Protein AF-A0A941I9P7-F1 (afdb_monomer)

Nearest PDB structures (foldseek):
  3kav-assembly1_A  TM=4.600E-01  e=2.599E+00  Pseudomonas aeruginosa
  3kaw-assembly1_A  TM=4.386E-01  e=3.581E+00  Pseudomonas aeruginosa
  5fig-assembly2_E-2  TM=4.161E-01  e=3.985E+00  Bacillus subtilis
  9cu8-assembly1_A  TM=4.328E-01  e=4.678E+00  synthetic construct

Radius of gyration: 14.3 Å; Cα contacts (8 Å, |Δi|>4): 96; chains: 1; bounding box: 29×30×38 Å

Mean predicted aligned error: 5.14 Å

Sequence (112 aa):
MIDREKEFRNAFYFSKRCAKSPLTPSYTIGYSRGNADKEPAKKVYDYILSLGEKSISFEEKLNLLYKFLEQAEQEERNKRMMGTDFYSNIMTYIRISKRQIDNGEPVQTRRR

Organism: NCBI:txid447199

Secondary structure (DSSP, 8-state):
---HHHHHHHHHHHHHHHHHGGGSTT--STHHHHHHTHHHHHHHHHHHHHHHTS-S-HHHHHHHHHHHHHHHHHHHHHTT----SHHHHHHHHHHHHHHHHHTTPPP--S--

Structure (mmCIF, N/CA/C/O backbone):
data_AF-A0A941I9P7-F1
#
_entry.id   AF-A0A941I9P7-F1
#
loop_
_atom_site.group_PDB
_atom_site.id
_atom_site.type_symbol
_atom_site.label_atom_id
_atom_site.label_alt_id
_atom_site.label_comp_id
_atom_site.label_asym_id
_atom_site.label_entity_id
_atom_site.label_seq_id
_atom_site.pdbx_PDB_ins_code
_atom_site.Cartn_x
_atom_site.Cartn_y
_atom_site.Cartn_z
_atom_site.occupancy
_atom_site.B_iso_or_equiv
_atom_site.auth_seq_id
_atom_site.auth_comp_id
_atom_site.auth_asym_id
_atom_site.auth_atom_id
_atom_site.pdbx_PDB_model_num
ATOM 1 N N . MET A 1 1 ? -21.096 -0.901 14.829 1.00 72.69 1 MET A N 1
ATOM 2 C CA . MET A 1 1 ? -19.976 0.018 14.540 1.00 72.69 1 MET A CA 1
ATOM 3 C C . MET A 1 1 ? -18.853 -0.810 13.944 1.00 72.69 1 MET A C 1
ATOM 5 O O . MET A 1 1 ? -18.563 -1.860 14.507 1.00 72.69 1 MET A O 1
ATOM 9 N N . ILE A 1 2 ? -18.305 -0.426 12.790 1.00 86.88 2 ILE A N 1
ATOM 10 C CA . ILE A 1 2 ? -17.168 -1.152 12.209 1.00 86.88 2 ILE A CA 1
ATOM 11 C C . ILE A 1 2 ? -15.898 -0.879 13.019 1.00 86.88 2 ILE A C 1
ATOM 13 O O . ILE A 1 2 ? -15.736 0.195 13.599 1.00 86.88 2 ILE A O 1
ATOM 17 N N . ASP A 1 3 ? -15.000 -1.853 13.054 1.00 92.00 3 ASP A N 1
ATOM 18 C CA . ASP A 1 3 ? -13.671 -1.686 13.633 1.00 92.00 3 ASP A CA 1
ATOM 19 C C . ASP A 1 3 ? -12.774 -0.976 12.606 1.00 92.00 3 ASP A C 1
ATOM 21 O O . ASP A 1 3 ? -12.289 -1.595 11.658 1.00 92.00 3 ASP A O 1
ATOM 25 N N . ARG A 1 4 ? -12.596 0.342 12.775 1.00 93.31 4 ARG A N 1
ATOM 26 C CA . ARG A 1 4 ? -11.828 1.185 11.841 1.00 93.31 4 ARG A CA 1
ATOM 27 C C . ARG A 1 4 ? -10.404 0.670 11.643 1.00 93.31 4 ARG A C 1
ATOM 29 O O . ARG A 1 4 ? -9.949 0.588 10.507 1.00 93.31 4 ARG A O 1
ATOM 36 N N . GLU A 1 5 ? -9.714 0.294 12.719 1.00 93.50 5 GLU A N 1
ATOM 37 C CA . GLU A 1 5 ? -8.318 -0.153 12.639 1.00 93.50 5 GLU A CA 1
ATOM 38 C C . GLU A 1 5 ? -8.213 -1.475 11.873 1.00 93.50 5 GLU A C 1
ATOM 40 O O . GLU A 1 5 ? -7.339 -1.649 11.016 1.00 93.50 5 GLU A O 1
ATOM 45 N N . LYS A 1 6 ? -9.159 -2.395 12.102 1.00 94.06 6 LYS A N 1
ATOM 46 C CA . LYS A 1 6 ? -9.264 -3.627 11.313 1.00 94.06 6 LYS A CA 1
ATOM 47 C C . LYS A 1 6 ? -9.517 -3.343 9.833 1.00 94.06 6 LYS A C 1
ATOM 49 O O . LYS A 1 6 ? -8.910 -4.008 8.990 1.00 94.06 6 LYS A O 1
ATOM 54 N N . GLU A 1 7 ? -10.374 -2.385 9.498 1.00 95.12 7 GLU A N 1
ATOM 55 C CA . GLU A 1 7 ? -10.663 -2.052 8.102 1.00 95.12 7 GLU A CA 1
ATOM 56 C C . GLU A 1 7 ? -9.493 -1.333 7.408 1.00 95.12 7 GLU A C 1
ATOM 58 O O . GLU A 1 7 ? -9.155 -1.673 6.270 1.00 95.12 7 GLU A O 1
ATOM 63 N N . PHE A 1 8 ? -8.771 -0.446 8.099 1.00 95.38 8 PHE A N 1
ATOM 64 C CA . PHE A 1 8 ? -7.520 0.120 7.580 1.00 95.38 8 PHE A CA 1
ATOM 65 C C . PHE A 1 8 ? -6.461 -0.962 7.348 1.00 95.38 8 PHE A C 1
ATOM 67 O O . PHE A 1 8 ? -5.791 -0.978 6.312 1.00 95.38 8 PHE A O 1
ATOM 74 N N . ARG A 1 9 ? -6.348 -1.932 8.261 1.00 95.06 9 ARG A N 1
ATOM 75 C CA . ARG A 1 9 ? -5.479 -3.100 8.081 1.00 95.06 9 ARG A CA 1
ATOM 76 C C . ARG A 1 9 ? -5.865 -3.919 6.848 1.00 95.06 9 ARG A C 1
ATOM 78 O O . ARG A 1 9 ? -4.991 -4.324 6.078 1.00 95.06 9 ARG A O 1
ATOM 85 N N . ASN A 1 10 ? -7.160 -4.155 6.641 1.00 94.75 10 ASN A N 1
ATOM 86 C CA . ASN A 1 10 ? -7.675 -4.866 5.470 1.00 94.75 10 ASN A CA 1
ATOM 87 C C . ASN A 1 10 ? -7.320 -4.132 4.171 1.00 94.75 10 ASN A C 1
ATOM 89 O O . ASN A 1 10 ? -6.807 -4.752 3.234 1.00 94.75 10 ASN A O 1
ATOM 93 N N . ALA A 1 11 ? -7.529 -2.813 4.133 1.00 94.94 11 ALA A N 1
ATOM 94 C CA . ALA A 1 11 ? -7.157 -1.971 3.003 1.00 94.94 11 ALA A CA 1
ATOM 95 C C . ALA A 1 11 ? -5.649 -2.042 2.715 1.00 94.94 11 ALA A C 1
ATOM 97 O O . ALA A 1 11 ? -5.251 -2.273 1.573 1.00 94.94 11 ALA A O 1
ATOM 98 N N . PHE A 1 12 ? -4.806 -1.945 3.746 1.00 95.69 12 PHE A N 1
ATOM 99 C CA . PHE A 1 12 ? -3.352 -2.026 3.606 1.00 95.69 12 PHE A CA 1
ATOM 100 C C . PHE A 1 12 ? -2.886 -3.365 3.010 1.00 95.69 12 PHE A C 1
ATOM 102 O O . PHE A 1 12 ? -2.125 -3.394 2.037 1.00 95.69 12 PHE A O 1
ATOM 109 N N . TYR A 1 13 ? -3.373 -4.495 3.533 1.00 94.38 13 TYR A N 1
ATOM 110 C CA . TYR A 1 13 ? -2.995 -5.811 3.005 1.00 94.38 13 TYR A CA 1
ATOM 111 C C . TYR A 1 13 ? -3.577 -6.103 1.621 1.00 94.38 13 TYR A C 1
ATOM 113 O O . TYR A 1 13 ? -2.967 -6.844 0.844 1.00 94.38 13 TYR A O 1
ATOM 121 N N . PHE A 1 14 ? -4.724 -5.523 1.277 1.00 93.19 14 PHE A N 1
ATOM 122 C CA . PHE A 1 14 ? -5.240 -5.620 -0.081 1.00 93.19 14 PHE A CA 1
ATOM 123 C C . PHE A 1 14 ? -4.371 -4.839 -1.072 1.00 93.19 14 PHE A C 1
ATOM 125 O O . PHE A 1 14 ? -4.017 -5.390 -2.117 1.00 93.19 14 PHE A O 1
ATOM 132 N N . SER A 1 15 ? -3.939 -3.622 -0.726 1.00 93.44 15 SER A N 1
ATOM 133 C CA . SER A 1 15 ? -2.968 -2.862 -1.526 1.00 93.44 15 SER A CA 1
ATOM 134 C C . SER A 1 15 ? -1.672 -3.653 -1.718 1.00 93.44 15 SER A C 1
ATOM 136 O O . SER A 1 15 ? -1.180 -3.760 -2.841 1.00 93.44 15 SER A O 1
ATOM 138 N N . LYS A 1 16 ? -1.177 -4.320 -0.663 1.00 94.19 16 LYS A N 1
ATOM 139 C CA . LYS A 1 16 ? -0.028 -5.241 -0.751 1.00 94.19 16 LYS A CA 1
ATOM 140 C C . LYS A 1 16 ? -0.258 -6.357 -1.771 1.00 94.19 16 LYS A C 1
ATOM 142 O O . LYS A 1 16 ? 0.633 -6.677 -2.555 1.00 94.19 16 LYS A O 1
ATOM 147 N N . ARG A 1 17 ? -1.442 -6.976 -1.757 1.00 90.69 17 ARG A N 1
ATOM 148 C CA . ARG A 1 17 ? -1.800 -8.053 -2.692 1.00 90.69 17 ARG A CA 1
ATOM 149 C C . ARG A 1 17 ? -1.863 -7.547 -4.132 1.00 90.69 17 ARG A C 1
ATOM 151 O O . ARG A 1 17 ? -1.346 -8.221 -5.018 1.00 90.69 17 ARG A O 1
ATOM 158 N N . CYS A 1 18 ? -2.450 -6.372 -4.351 1.00 88.69 18 CYS A N 1
ATOM 159 C CA . CYS A 1 18 ? -2.501 -5.738 -5.667 1.00 88.69 18 CYS A CA 1
ATOM 160 C C . CYS A 1 18 ? -1.096 -5.443 -6.192 1.00 88.69 18 CYS A C 1
ATOM 162 O O . CYS A 1 18 ? -0.793 -5.814 -7.319 1.00 88.69 18 CYS A O 1
ATOM 164 N N . ALA A 1 19 ? -0.223 -4.887 -5.347 1.00 91.62 19 ALA A N 1
ATOM 165 C CA . ALA A 1 19 ? 1.168 -4.618 -5.699 1.00 91.62 19 ALA A CA 1
ATOM 166 C C . ALA A 1 19 ? 1.981 -5.895 -5.967 1.00 91.62 19 ALA A C 1
ATOM 168 O O . ALA A 1 19 ? 2.846 -5.910 -6.831 1.00 91.62 19 ALA A O 1
ATOM 169 N N . LYS A 1 20 ? 1.683 -7.001 -5.276 1.00 91.00 20 LYS A N 1
ATOM 170 C CA . LYS A 1 20 ? 2.349 -8.289 -5.522 1.00 91.00 20 LYS A CA 1
ATOM 171 C C . LYS A 1 20 ? 1.904 -8.951 -6.829 1.00 91.00 20 LYS A C 1
ATOM 173 O O . LYS A 1 20 ? 2.673 -9.715 -7.404 1.00 91.00 20 LYS A O 1
ATOM 178 N N . SER A 1 21 ? 0.671 -8.711 -7.283 1.00 88.38 21 SER A N 1
ATOM 179 C CA . SER A 1 21 ? 0.078 -9.461 -8.398 1.00 88.38 21 SER A CA 1
ATOM 180 C C . SER A 1 21 ? 0.929 -9.420 -9.677 1.00 88.38 21 SER A C 1
ATOM 182 O O . SER A 1 21 ? 1.170 -10.503 -10.210 1.00 88.38 21 SER A O 1
ATOM 184 N N . PRO A 1 22 ? 1.452 -8.265 -10.141 1.00 88.00 22 PRO A N 1
ATOM 185 C CA . PRO A 1 22 ? 2.285 -8.208 -11.347 1.00 88.00 22 PRO A CA 1
ATOM 186 C C . PRO A 1 22 ? 3.644 -8.902 -11.235 1.00 88.00 22 PRO A C 1
ATOM 188 O O . PRO A 1 22 ? 4.274 -9.202 -12.245 1.00 88.00 22 PRO A O 1
ATOM 191 N N . LEU A 1 23 ? 4.097 -9.183 -10.010 1.00 87.00 23 LEU A N 1
ATOM 192 C CA . LEU A 1 23 ? 5.366 -9.864 -9.739 1.00 87.00 23 LEU A CA 1
ATOM 193 C C . LEU A 1 23 ? 5.244 -11.390 -9.817 1.00 87.00 23 LEU A C 1
ATOM 195 O O . LEU A 1 23 ? 6.247 -12.096 -9.741 1.00 87.00 23 LEU A O 1
ATOM 199 N N . THR A 1 24 ? 4.022 -11.918 -9.915 1.00 85.62 24 THR A N 1
ATOM 200 C CA . THR A 1 24 ? 3.794 -13.365 -9.963 1.00 85.62 24 THR A CA 1
ATOM 201 C C . THR A 1 24 ? 3.964 -13.915 -11.383 1.00 85.62 24 THR A C 1
ATOM 203 O O . THR A 1 24 ? 3.554 -13.258 -12.339 1.00 85.62 24 THR A O 1
ATOM 206 N N . PRO A 1 25 ? 4.506 -15.140 -11.551 1.00 79.06 25 PRO A N 1
ATOM 207 C CA . PRO A 1 25 ? 4.642 -15.765 -12.872 1.00 79.06 25 PRO A CA 1
ATOM 208 C C . PRO A 1 25 ? 3.311 -15.951 -13.613 1.00 79.06 25 PRO A C 1
ATOM 210 O O . PRO A 1 25 ? 3.285 -15.994 -14.836 1.00 79.06 25 PRO A O 1
ATOM 213 N N . SER A 1 26 ? 2.202 -16.048 -12.874 1.00 78.25 26 SER A N 1
ATOM 214 C CA . SER A 1 26 ? 0.846 -16.197 -13.408 1.00 78.25 26 SER A CA 1
ATOM 215 C C . SER A 1 26 ? 0.199 -14.876 -13.843 1.00 78.25 26 SER A C 1
ATOM 217 O O . SER A 1 26 ? -0.967 -14.869 -14.234 1.00 78.25 26 SER A O 1
ATOM 219 N N . TYR A 1 27 ? 0.911 -13.748 -13.771 1.00 77.81 27 TYR A N 1
ATOM 220 C CA . TYR A 1 27 ? 0.382 -12.467 -14.219 1.00 77.81 27 TYR A CA 1
ATOM 221 C C . TYR A 1 27 ? 0.420 -12.355 -15.745 1.00 77.81 27 TYR A C 1
ATOM 223 O O . TYR A 1 27 ? 1.445 -12.038 -16.344 1.00 77.81 27 TYR A O 1
ATOM 231 N N . THR A 1 28 ? -0.724 -12.610 -16.376 1.00 67.31 28 THR A N 1
ATOM 232 C CA . THR A 1 28 ? -0.880 -12.658 -17.838 1.00 67.31 28 THR A CA 1
ATOM 233 C C . THR A 1 28 ? -1.731 -11.506 -18.382 1.00 67.31 28 THR A C 1
ATOM 235 O O . THR A 1 28 ? -2.527 -11.695 -19.300 1.00 67.31 28 THR A O 1
ATOM 238 N N . ILE A 1 29 ? -1.604 -10.296 -17.826 1.00 63.72 29 ILE A N 1
ATOM 239 C CA . ILE A 1 29 ? -2.105 -9.092 -18.510 1.00 63.72 29 ILE A CA 1
ATOM 240 C C . ILE A 1 29 ? -1.138 -8.821 -19.667 1.00 63.72 29 ILE A C 1
ATOM 242 O O . ILE A 1 29 ? 0.064 -8.780 -19.435 1.00 63.72 29 ILE A O 1
ATOM 246 N N . GLY A 1 30 ? -1.665 -8.732 -20.897 1.00 60.78 30 GLY A N 1
ATOM 247 C CA . GLY A 1 30 ? -0.939 -8.825 -22.177 1.00 60.78 30 GLY A CA 1
ATOM 248 C C . GLY A 1 30 ? 0.521 -8.346 -22.183 1.00 60.78 30 GLY A C 1
ATOM 249 O O . GLY A 1 30 ? 0.849 -7.332 -21.576 1.00 60.78 30 GLY A O 1
ATOM 250 N N . TYR A 1 31 ? 1.377 -9.067 -22.916 1.00 57.94 31 TYR A N 1
ATOM 251 C CA . TYR A 1 31 ? 2.852 -9.050 -22.846 1.00 57.94 31 TYR A CA 1
ATOM 252 C C . TYR A 1 31 ? 3.500 -7.668 -22.619 1.00 57.94 31 TYR A C 1
ATOM 254 O O . TYR A 1 31 ? 4.393 -7.532 -21.784 1.00 57.94 31 TYR A O 1
ATOM 262 N N . SER A 1 32 ? 3.031 -6.629 -23.314 1.00 61.66 32 SER A N 1
ATOM 263 C CA . SER A 1 32 ? 3.555 -5.261 -23.196 1.00 61.66 32 SER A CA 1
ATOM 264 C C . SER A 1 32 ? 3.127 -4.554 -21.903 1.00 61.66 32 SER A C 1
ATOM 266 O O . SER A 1 32 ? 3.958 -3.942 -21.237 1.00 61.66 32 SER A O 1
ATOM 268 N N . ARG A 1 33 ? 1.850 -4.668 -21.512 1.00 62.81 33 ARG A N 1
ATOM 269 C CA . ARG A 1 33 ? 1.320 -4.061 -20.276 1.00 62.81 33 ARG A CA 1
ATOM 270 C C . ARG A 1 33 ? 1.818 -4.800 -19.038 1.00 62.81 33 ARG A C 1
ATOM 272 O O . ARG A 1 33 ? 2.278 -4.167 -18.099 1.00 62.81 33 AR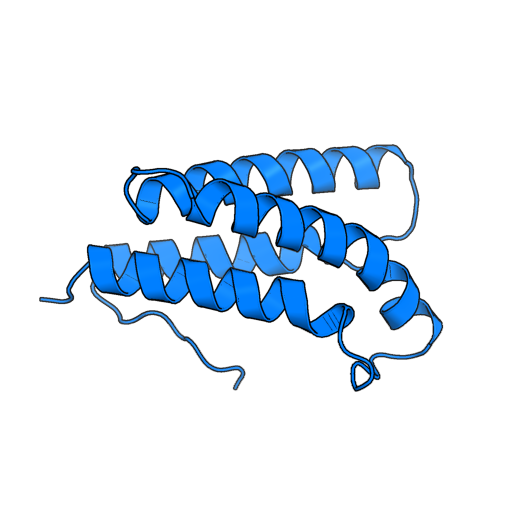G A O 1
ATOM 279 N N . GLY A 1 34 ? 1.835 -6.133 -19.082 1.00 64.75 34 GLY A N 1
ATOM 280 C CA . GLY A 1 34 ? 2.317 -6.943 -17.967 1.00 64.75 34 GLY A CA 1
ATOM 281 C C . GLY A 1 34 ? 3.796 -6.732 -17.641 1.00 64.75 34 GLY A C 1
ATOM 282 O O . GLY A 1 34 ? 4.180 -6.806 -16.478 1.00 64.75 34 GLY A O 1
ATOM 283 N N . ASN A 1 35 ? 4.632 -6.434 -18.642 1.00 70.75 35 ASN A N 1
ATOM 284 C CA . ASN A 1 35 ? 6.032 -6.081 -18.403 1.00 70.75 35 ASN A CA 1
ATOM 285 C C . ASN A 1 35 ? 6.201 -4.642 -17.899 1.00 70.75 35 ASN A C 1
ATOM 287 O O . ASN A 1 35 ? 7.047 -4.421 -17.035 1.00 70.75 35 ASN A O 1
ATOM 291 N N . ALA A 1 36 ? 5.386 -3.697 -18.377 1.00 77.81 36 ALA A N 1
ATOM 292 C CA . ALA A 1 36 ? 5.403 -2.318 -17.895 1.00 77.81 36 ALA A CA 1
ATOM 293 C C . ALA A 1 36 ? 4.961 -2.202 -16.423 1.00 77.81 36 ALA A C 1
ATOM 295 O O . ALA A 1 36 ? 5.504 -1.381 -15.695 1.00 77.81 36 ALA A O 1
ATOM 296 N N . ASP A 1 37 ? 4.069 -3.081 -15.951 1.00 82.62 37 ASP A N 1
ATOM 297 C CA . ASP A 1 37 ? 3.606 -3.096 -14.556 1.00 82.62 37 ASP A CA 1
ATOM 298 C C . ASP A 1 37 ? 4.623 -3.663 -13.550 1.00 82.62 37 ASP A C 1
ATOM 300 O O . ASP A 1 37 ? 4.501 -3.418 -12.352 1.00 82.62 37 ASP A O 1
ATOM 304 N N . LYS A 1 38 ? 5.636 -4.428 -13.979 1.00 86.25 38 LYS A N 1
ATOM 305 C CA . LYS A 1 38 ? 6.541 -5.136 -13.048 1.00 86.25 38 LYS A CA 1
ATOM 306 C C . LYS A 1 38 ? 7.408 -4.200 -12.216 1.00 86.25 38 LYS A C 1
ATOM 308 O O . LYS A 1 38 ? 7.550 -4.403 -11.011 1.00 86.25 38 LYS A O 1
ATOM 313 N N . GLU A 1 39 ? 8.014 -3.203 -12.851 1.00 88.00 39 GLU A N 1
ATOM 314 C CA . GLU A 1 39 ? 8.859 -2.229 -12.160 1.00 88.00 39 GLU A CA 1
ATOM 315 C C . GLU A 1 39 ? 8.070 -1.373 -11.150 1.00 88.00 39 GLU A C 1
ATOM 317 O O . GLU A 1 39 ? 8.467 -1.351 -9.977 1.00 88.00 39 GLU A O 1
ATOM 322 N N . PRO A 1 40 ? 6.946 -0.723 -11.522 1.00 90.00 40 PRO A N 1
ATOM 323 C CA . PRO A 1 40 ? 6.151 0.046 -10.569 1.00 90.00 40 PRO A CA 1
ATOM 324 C C . PRO A 1 40 ? 5.556 -0.856 -9.478 1.00 90.00 40 PRO A C 1
ATOM 326 O O . PRO A 1 40 ? 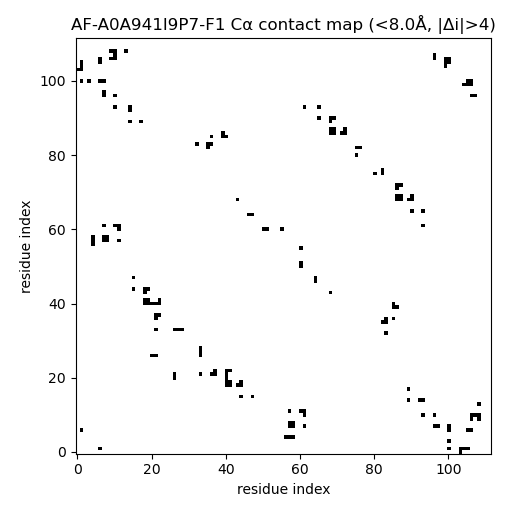5.580 -0.492 -8.301 1.00 90.00 40 PRO A O 1
ATOM 329 N N . ALA A 1 41 ? 5.133 -2.081 -9.812 1.00 91.69 41 ALA A N 1
ATOM 330 C CA . ALA A 1 41 ? 4.673 -3.057 -8.826 1.00 91.69 41 ALA A CA 1
ATOM 331 C C . ALA A 1 41 ? 5.739 -3.409 -7.792 1.00 91.69 41 ALA A C 1
ATOM 333 O O . ALA A 1 41 ? 5.438 -3.445 -6.598 1.00 91.69 41 ALA A O 1
ATOM 334 N N . LYS A 1 42 ? 6.986 -3.622 -8.226 1.00 92.81 42 LYS A N 1
ATOM 335 C CA . LYS A 1 42 ? 8.098 -3.917 -7.320 1.00 92.81 42 LYS A CA 1
ATOM 336 C C . LYS A 1 42 ? 8.358 -2.749 -6.371 1.00 92.81 42 LYS A C 1
ATOM 338 O O . LYS A 1 42 ? 8.378 -2.958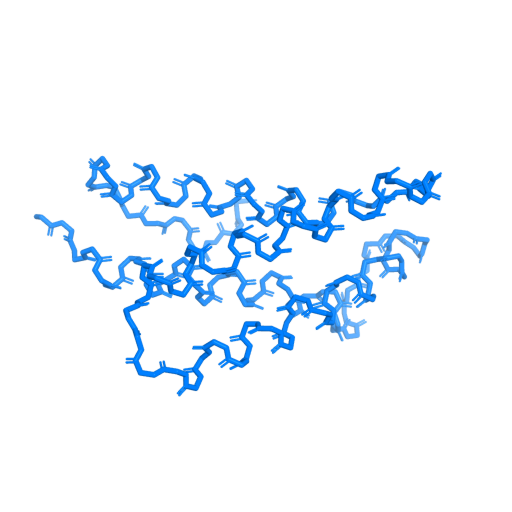 -5.163 1.00 92.81 42 LYS A O 1
ATOM 343 N N . LYS A 1 43 ? 8.451 -1.521 -6.897 1.00 93.56 43 LYS A N 1
ATOM 344 C CA . LYS A 1 43 ? 8.652 -0.300 -6.092 1.00 93.56 43 LYS A CA 1
ATOM 345 C C . LYS A 1 43 ? 7.578 -0.139 -5.017 1.00 93.56 43 LYS A C 1
ATOM 347 O O . LYS A 1 43 ? 7.894 0.084 -3.850 1.00 93.56 43 LYS A O 1
ATOM 352 N N . VAL A 1 44 ? 6.308 -0.296 -5.395 1.00 94.88 44 VAL A N 1
ATOM 353 C CA . VAL A 1 44 ? 5.188 -0.194 -4.448 1.00 94.88 44 VAL A CA 1
ATOM 354 C C . VAL A 1 44 ? 5.216 -1.332 -3.434 1.00 94.88 44 VAL A C 1
ATOM 356 O O . VAL A 1 44 ? 5.007 -1.095 -2.246 1.00 94.88 44 VAL A O 1
ATOM 359 N N . TYR A 1 45 ? 5.471 -2.564 -3.872 1.00 96.00 45 TYR A N 1
ATOM 360 C CA . TYR A 1 45 ? 5.507 -3.720 -2.983 1.00 96.00 45 TYR A CA 1
ATOM 361 C C . TYR A 1 45 ? 6.609 -3.590 -1.926 1.00 96.00 45 TYR A C 1
ATOM 363 O O . TYR A 1 45 ? 6.331 -3.777 -0.741 1.00 96.00 45 TYR A O 1
ATOM 371 N N . ASP A 1 46 ? 7.815 -3.196 -2.333 1.00 96.69 46 ASP A N 1
ATOM 372 C CA . ASP A 1 46 ? 8.952 -2.989 -1.434 1.00 96.69 46 ASP A CA 1
ATOM 373 C C . ASP A 1 46 ? 8.664 -1.857 -0.434 1.00 96.69 46 ASP A C 1
ATOM 375 O O . ASP A 1 46 ? 8.886 -2.011 0.770 1.00 96.69 46 ASP A O 1
ATOM 379 N N . TYR A 1 47 ? 8.055 -0.755 -0.889 1.00 97.00 47 TYR A N 1
ATOM 380 C CA . TYR A 1 47 ? 7.641 0.326 0.007 1.00 97.00 47 TYR A CA 1
ATOM 381 C C . TYR A 1 47 ? 6.594 -0.142 1.031 1.00 97.00 47 TYR A C 1
ATOM 383 O O . TYR A 1 47 ? 6.721 0.134 2.226 1.00 97.00 47 TYR A O 1
ATOM 391 N N . ILE A 1 48 ? 5.594 -0.918 0.601 1.00 96.12 48 ILE A N 1
ATOM 392 C CA . ILE A 1 48 ? 4.583 -1.504 1.492 1.00 96.12 48 ILE A CA 1
ATOM 393 C C . ILE A 1 48 ? 5.223 -2.441 2.525 1.00 96.12 48 ILE A C 1
ATOM 395 O O . ILE A 1 48 ? 4.797 -2.440 3.682 1.00 96.12 48 ILE A O 1
ATOM 399 N N . LEU A 1 49 ? 6.231 -3.233 2.147 1.00 96.44 49 LEU A N 1
ATOM 400 C CA . LEU A 1 49 ? 6.974 -4.061 3.101 1.00 96.44 49 LEU A CA 1
ATOM 401 C C . LEU A 1 49 ? 7.674 -3.199 4.154 1.00 96.44 49 LEU A C 1
ATOM 403 O O . LEU A 1 49 ? 7.493 -3.459 5.343 1.00 96.44 49 LEU A O 1
ATOM 407 N N . SER A 1 50 ? 8.349 -2.123 3.736 1.00 96.88 50 SER A N 1
ATOM 408 C CA . SER A 1 50 ? 9.011 -1.193 4.663 1.00 96.88 50 SER A CA 1
ATOM 409 C C . SER A 1 50 ? 8.031 -0.537 5.649 1.00 96.88 50 SER A C 1
ATOM 411 O O . SER A 1 50 ? 8.346 -0.338 6.819 1.00 96.88 50 SER A O 1
ATOM 413 N N . LEU A 1 51 ? 6.802 -0.233 5.212 1.00 95.25 51 LEU A N 1
ATOM 414 C CA . LEU A 1 51 ? 5.739 0.273 6.086 1.00 95.25 51 LEU A CA 1
ATOM 415 C C . LEU A 1 51 ? 5.190 -0.806 7.026 1.00 95.25 51 LEU A C 1
ATOM 417 O O . LEU A 1 51 ? 4.738 -0.493 8.128 1.00 95.25 51 LEU A O 1
ATOM 421 N N . GLY A 1 52 ? 5.213 -2.072 6.605 1.00 91.75 52 GLY A N 1
ATOM 422 C CA . GLY A 1 52 ? 4.792 -3.216 7.410 1.00 91.75 52 GLY A CA 1
ATOM 423 C C . GLY A 1 52 ? 5.573 -3.336 8.718 1.00 91.75 52 GLY A C 1
ATOM 424 O O . GLY A 1 52 ? 4.955 -3.604 9.746 1.00 91.75 52 GLY A O 1
ATOM 425 N N . GLU A 1 53 ? 6.875 -3.054 8.682 1.00 92.56 53 GLU A N 1
ATOM 426 C CA . GLU A 1 53 ? 7.801 -3.131 9.823 1.00 92.56 53 GLU A CA 1
ATOM 427 C C . GLU A 1 53 ? 7.663 -1.962 10.812 1.00 92.56 53 GLU A C 1
ATOM 429 O O . GLU A 1 53 ? 8.066 -2.073 11.967 1.00 92.56 53 GLU A O 1
ATOM 434 N N . LYS A 1 54 ? 7.062 -0.840 10.395 1.00 92.44 54 LYS A N 1
ATOM 435 C CA . LYS A 1 54 ? 6.889 0.334 11.261 1.00 92.44 54 LYS A CA 1
ATOM 436 C C . LYS A 1 54 ? 5.770 0.122 12.286 1.00 92.44 54 LYS A C 1
ATOM 438 O O . LYS A 1 54 ? 4.648 -0.247 11.923 1.00 92.44 54 LYS A O 1
ATOM 443 N N . SER A 1 55 ? 6.036 0.474 13.542 1.00 93.19 55 SER A N 1
ATOM 444 C CA . SER A 1 55 ? 5.054 0.501 14.641 1.00 93.19 55 SER A CA 1
ATOM 445 C C . SER A 1 55 ? 4.194 1.774 14.624 1.00 93.19 55 SER A C 1
ATOM 447 O O . SER A 1 55 ? 4.197 2.556 15.568 1.00 93.19 55 SER A O 1
ATOM 449 N N . ILE A 1 56 ? 3.479 1.998 13.522 1.00 95.94 56 ILE A N 1
ATOM 450 C CA . ILE A 1 56 ? 2.502 3.087 13.337 1.00 95.94 56 ILE A CA 1
ATOM 451 C C . ILE A 1 56 ? 1.128 2.497 12.984 1.00 95.94 56 ILE A C 1
ATOM 453 O O . ILE A 1 56 ? 1.051 1.328 12.590 1.00 95.94 56 ILE A O 1
ATOM 457 N N . SER A 1 57 ? 0.056 3.288 13.096 1.00 96.56 57 SER A N 1
ATOM 458 C CA . SER A 1 57 ? -1.306 2.836 12.765 1.00 96.56 57 SER A CA 1
ATOM 459 C C . SER A 1 57 ? -1.445 2.455 11.290 1.00 96.56 57 SER A C 1
ATOM 461 O O . SER A 1 57 ? -0.728 2.970 10.423 1.00 96.56 57 SER A O 1
ATOM 463 N N . PHE A 1 58 ? -2.385 1.558 10.974 1.00 96.12 58 PHE A N 1
ATOM 464 C CA . PHE A 1 58 ? -2.634 1.185 9.576 1.00 96.12 58 PHE A CA 1
ATOM 465 C C . PHE A 1 58 ? -3.173 2.348 8.736 1.00 96.12 58 PHE A C 1
ATOM 467 O O . PHE A 1 58 ? -2.874 2.429 7.542 1.00 96.12 58 PHE A O 1
ATOM 474 N N . GLU A 1 59 ? -3.908 3.270 9.356 1.00 95.94 59 GLU A N 1
ATOM 475 C CA . GLU A 1 59 ? -4.325 4.522 8.726 1.00 95.94 59 GLU A CA 1
ATOM 476 C C . GLU A 1 59 ? -3.115 5.345 8.268 1.00 95.94 59 GLU A C 1
ATOM 478 O O . GLU A 1 59 ? -3.039 5.745 7.102 1.00 95.94 59 GLU A O 1
ATOM 483 N N . GLU A 1 60 ? -2.115 5.515 9.137 1.00 96.62 60 GLU A N 1
ATOM 484 C CA . GLU A 1 60 ? -0.922 6.283 8.795 1.00 96.62 60 GLU A CA 1
ATOM 485 C C . GLU A 1 60 ? -0.059 5.567 7.751 1.00 96.62 60 GLU A C 1
ATOM 487 O O . GLU A 1 60 ? 0.460 6.198 6.828 1.00 96.62 60 GLU A O 1
ATOM 492 N N . LYS A 1 61 ? 0.011 4.229 7.793 1.00 97.38 61 LYS A N 1
ATOM 493 C CA . LYS A 1 61 ? 0.636 3.443 6.713 1.00 97.38 61 LYS A CA 1
ATOM 494 C C . LYS A 1 61 ? -0.034 3.712 5.365 1.00 97.38 61 LYS A C 1
ATOM 496 O O . LYS A 1 61 ? 0.659 3.868 4.362 1.00 97.38 61 LYS A O 1
ATOM 501 N N . LEU A 1 62 ? -1.363 3.794 5.317 1.00 95.56 62 LEU A N 1
ATOM 502 C CA . LEU A 1 62 ? -2.095 4.110 4.088 1.00 95.56 62 LEU A CA 1
ATOM 503 C C . LEU A 1 62 ? -1.912 5.564 3.643 1.00 95.56 62 LEU A C 1
ATOM 505 O O . LEU A 1 62 ? -1.857 5.814 2.440 1.00 95.56 62 LEU A O 1
ATOM 509 N N . ASN A 1 63 ? -1.790 6.511 4.575 1.00 96.75 63 ASN A N 1
ATOM 510 C CA . ASN A 1 63 ? -1.456 7.905 4.266 1.00 96.75 63 ASN A CA 1
ATOM 511 C C . ASN A 1 63 ? -0.080 8.017 3.605 1.00 96.75 63 ASN A C 1
ATOM 513 O O . ASN A 1 63 ? 0.051 8.650 2.557 1.00 96.75 63 ASN A O 1
ATOM 517 N N . LEU A 1 64 ? 0.930 7.368 4.187 1.00 97.62 64 LEU A N 1
ATOM 518 C CA . LEU A 1 64 ? 2.289 7.338 3.648 1.00 97.62 64 LEU A CA 1
ATOM 519 C C . LEU A 1 64 ? 2.339 6.639 2.287 1.00 97.62 64 LEU A C 1
ATOM 521 O O . LEU A 1 64 ? 2.942 7.160 1.352 1.00 97.62 64 LEU A O 1
ATOM 525 N N . LEU A 1 65 ? 1.646 5.504 2.149 1.00 97.06 65 LEU A N 1
ATOM 526 C CA . LEU A 1 65 ? 1.514 4.805 0.873 1.00 97.06 65 LEU A CA 1
ATOM 527 C C . LEU A 1 65 ? 0.870 5.690 -0.197 1.00 97.06 65 LEU A C 1
ATOM 529 O O . LEU A 1 65 ? 1.371 5.746 -1.312 1.00 97.06 65 LEU A O 1
ATOM 533 N N . TYR A 1 66 ? -0.208 6.401 0.133 1.00 96.88 66 TYR A N 1
ATOM 534 C CA . TYR A 1 66 ? -0.872 7.296 -0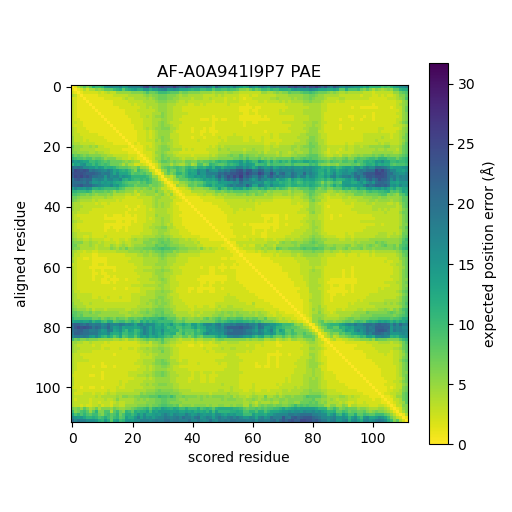.812 1.00 96.88 66 TYR A CA 1
ATOM 535 C C . TYR A 1 66 ? 0.065 8.407 -1.303 1.00 96.88 66 TYR A C 1
ATOM 537 O O . TYR A 1 66 ? 0.181 8.610 -2.507 1.00 96.88 66 TYR A O 1
ATOM 545 N N . LYS A 1 67 ? 0.785 9.072 -0.388 1.00 97.06 67 LYS A N 1
ATOM 546 C CA . LYS A 1 67 ? 1.758 10.123 -0.736 1.00 97.06 67 LYS A CA 1
ATOM 547 C C . LYS A 1 67 ? 2.881 9.597 -1.632 1.00 97.06 67 LYS A C 1
ATOM 549 O O . LYS A 1 67 ? 3.254 10.253 -2.597 1.00 97.06 67 LYS A O 1
ATOM 554 N N . PHE A 1 68 ? 3.393 8.403 -1.336 1.00 96.62 68 PHE A N 1
ATOM 555 C CA . PHE A 1 68 ? 4.404 7.750 -2.167 1.00 96.62 68 PHE A CA 1
ATOM 556 C C . PHE A 1 68 ? 3.892 7.483 -3.591 1.00 96.62 68 PHE A C 1
ATOM 558 O O . PHE A 1 68 ? 4.587 7.772 -4.562 1.00 96.62 68 PHE A O 1
ATOM 565 N N . LEU A 1 69 ? 2.666 6.966 -3.725 1.00 95.00 69 LEU A N 1
ATOM 566 C CA . LEU A 1 69 ? 2.052 6.695 -5.029 1.00 95.00 69 LEU A CA 1
ATOM 567 C C . LEU A 1 69 ? 1.809 7.976 -5.833 1.00 95.00 69 LEU A C 1
ATOM 569 O O . LEU A 1 69 ? 2.026 7.980 -7.039 1.00 95.00 69 LEU A O 1
ATOM 573 N N . GLU A 1 70 ? 1.382 9.053 -5.175 1.00 95.00 70 GLU A N 1
ATOM 574 C CA . GLU A 1 70 ? 1.162 10.358 -5.805 1.00 95.00 70 GLU A CA 1
ATOM 575 C C . GLU A 1 70 ? 2.464 10.935 -6.377 1.00 95.00 70 GLU A C 1
ATOM 577 O O . GLU A 1 70 ? 2.493 11.400 -7.516 1.00 95.00 70 GLU A O 1
ATOM 582 N N . GLN A 1 71 ? 3.563 10.832 -5.624 1.00 94.00 71 GLN A N 1
ATOM 583 C CA . GLN A 1 71 ? 4.891 11.229 -6.095 1.00 94.00 71 GLN A CA 1
ATOM 584 C C . GLN A 1 71 ? 5.351 10.372 -7.281 1.00 94.00 71 GLN A C 1
ATOM 586 O O . GLN A 1 71 ? 5.779 10.914 -8.299 1.00 94.00 71 GLN A O 1
ATOM 591 N N . ALA A 1 72 ? 5.207 9.048 -7.184 1.00 91.44 72 ALA A N 1
ATOM 592 C CA . ALA A 1 72 ? 5.616 8.125 -8.240 1.00 91.44 72 ALA A CA 1
ATOM 593 C C . ALA A 1 72 ? 4.815 8.320 -9.545 1.00 91.44 72 ALA A C 1
ATOM 595 O O . ALA A 1 72 ? 5.393 8.316 -10.632 1.00 91.44 72 ALA A O 1
ATOM 596 N N . GLU A 1 73 ? 3.504 8.558 -9.443 1.00 90.81 73 GLU A N 1
ATOM 597 C CA . GLU A 1 73 ? 2.635 8.898 -10.578 1.00 90.81 73 GLU A CA 1
ATOM 598 C C . GLU A 1 73 ? 3.080 10.206 -11.247 1.00 90.81 73 GLU A C 1
ATOM 600 O O . GLU A 1 73 ? 3.175 10.284 -12.474 1.00 90.81 73 GLU A O 1
ATOM 605 N N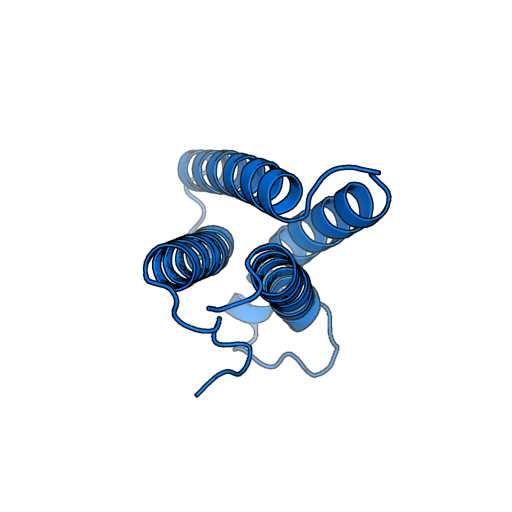 . GLN A 1 74 ? 3.386 11.240 -10.456 1.00 89.75 74 GLN A N 1
ATOM 606 C CA . GLN A 1 74 ? 3.842 12.521 -10.992 1.00 89.75 74 GLN A CA 1
ATOM 607 C C . GLN A 1 74 ? 5.188 12.386 -11.720 1.00 89.75 74 GLN A C 1
ATOM 609 O O . GLN A 1 74 ? 5.377 12.970 -12.791 1.00 89.75 74 GLN A O 1
ATOM 614 N N . GLU A 1 75 ? 6.116 11.599 -11.174 1.00 88.69 75 GLU A N 1
ATOM 615 C CA . GLU A 1 75 ? 7.399 11.308 -11.816 1.00 88.69 75 GLU A CA 1
ATOM 616 C C . GLU A 1 75 ? 7.238 10.568 -13.149 1.00 88.69 75 GLU A C 1
ATOM 618 O O . GLU A 1 75 ? 7.937 10.894 -14.112 1.00 88.69 75 GLU A O 1
ATOM 623 N N . GLU A 1 76 ? 6.326 9.596 -13.238 1.00 84.62 76 GLU A N 1
ATOM 624 C CA . GLU A 1 76 ? 6.051 8.891 -14.495 1.00 84.62 76 GLU A CA 1
ATOM 625 C C . GLU A 1 76 ? 5.424 9.804 -15.548 1.00 84.62 76 GLU A C 1
ATOM 627 O O . GLU A 1 76 ? 5.877 9.814 -16.697 1.00 84.62 76 GLU A O 1
ATOM 632 N N . ARG A 1 77 ? 4.458 10.645 -15.159 1.00 83.94 77 ARG A N 1
ATOM 633 C CA . ARG A 1 77 ? 3.854 11.637 -16.064 1.00 83.94 77 ARG A CA 1
ATOM 634 C C . ARG A 1 77 ? 4.892 12.597 -16.637 1.00 83.94 77 ARG A C 1
ATOM 636 O O . ARG A 1 77 ? 4.874 12.885 -17.835 1.00 83.94 77 ARG A O 1
ATOM 643 N N . ASN A 1 78 ? 5.836 13.043 -15.810 1.00 82.88 78 ASN A N 1
ATOM 644 C CA . ASN A 1 78 ? 6.914 13.935 -16.240 1.00 82.88 78 ASN A CA 1
ATOM 645 C C . ASN A 1 78 ? 7.863 13.271 -17.256 1.00 82.88 78 ASN A C 1
ATOM 647 O O . ASN A 1 78 ? 8.431 13.960 -18.103 1.00 82.88 78 ASN A O 1
ATOM 651 N N . LYS A 1 79 ? 8.006 11.939 -17.224 1.00 79.31 79 LYS A N 1
ATOM 652 C CA . LYS A 1 79 ? 8.857 11.174 -18.153 1.00 79.31 79 LYS A CA 1
ATOM 653 C C . LYS A 1 79 ? 8.220 10.939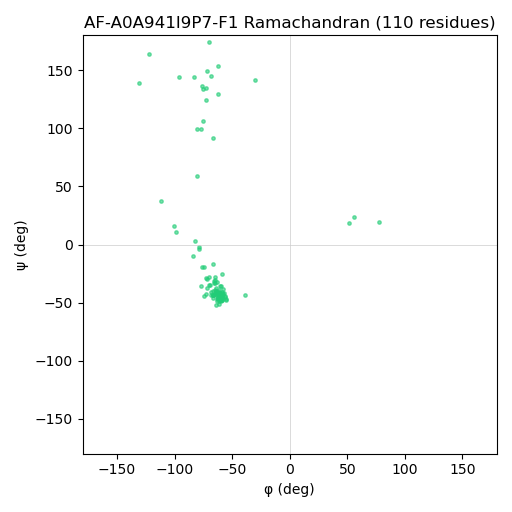 -19.530 1.00 79.31 79 LYS A C 1
ATOM 655 O O . LYS A 1 79 ? 8.879 10.365 -20.392 1.00 79.31 79 LYS A O 1
ATOM 660 N N . ARG A 1 80 ? 6.971 11.382 -19.766 1.00 64.69 80 ARG A N 1
ATOM 661 C CA . ARG A 1 80 ? 6.203 11.196 -21.023 1.00 64.69 80 ARG A CA 1
ATOM 662 C C . ARG A 1 80 ? 6.130 9.743 -21.520 1.00 64.69 80 ARG A C 1
ATOM 664 O O . ARG A 1 80 ? 5.826 9.505 -22.688 1.00 64.69 80 ARG A O 1
ATOM 671 N N . MET A 1 81 ? 6.401 8.765 -20.660 1.00 62.69 81 MET A N 1
ATOM 672 C CA . MET A 1 81 ? 6.183 7.362 -20.985 1.00 62.69 81 MET A CA 1
ATOM 673 C C . MET A 1 81 ? 4.683 7.079 -20.891 1.00 62.69 81 MET A C 1
ATOM 675 O O . MET A 1 81 ? 4.027 7.529 -19.953 1.00 62.69 81 MET A O 1
ATOM 679 N N . MET A 1 82 ? 4.128 6.350 -21.863 1.00 61.34 82 MET A N 1
ATOM 680 C CA . MET A 1 82 ? 2.778 5.798 -21.729 1.00 61.34 82 MET A CA 1
ATOM 681 C C . MET A 1 82 ? 2.806 4.742 -20.616 1.00 61.34 82 MET A C 1
ATOM 683 O O . MET A 1 82 ? 3.158 3.589 -20.863 1.00 61.34 82 MET A O 1
ATOM 687 N N . GLY A 1 83 ? 2.514 5.166 -19.387 1.00 62.16 83 GLY A N 1
ATOM 688 C CA . GLY A 1 83 ? 2.387 4.290 -18.226 1.00 62.16 83 GLY A CA 1
ATOM 689 C C . GLY A 1 83 ? 1.139 3.407 -18.297 1.00 62.16 83 GLY A C 1
ATOM 690 O O . GLY A 1 83 ? 0.305 3.522 -19.196 1.00 62.16 83 GLY A O 1
ATOM 691 N N . THR A 1 84 ? 1.009 2.502 -17.333 1.00 70.50 84 THR A N 1
ATOM 692 C CA . THR A 1 84 ? -0.076 1.508 -17.238 1.00 70.50 84 THR A CA 1
ATOM 693 C C . THR A 1 84 ? -1.173 1.892 -16.242 1.00 70.50 84 THR A C 1
ATOM 695 O O . THR A 1 84 ? -1.965 1.040 -15.835 1.00 70.50 84 THR A O 1
ATOM 698 N N . ASP A 1 85 ? -1.225 3.163 -15.827 1.00 83.69 85 ASP A N 1
ATOM 699 C CA . ASP A 1 85 ? -2.112 3.659 -14.763 1.00 83.69 85 ASP A CA 1
ATOM 700 C C . ASP A 1 85 ? -1.937 2.887 -13.437 1.00 83.69 85 ASP A C 1
ATOM 702 O O . ASP A 1 85 ? -2.839 2.802 -12.601 1.00 83.69 85 ASP A O 1
ATOM 706 N N . PHE A 1 86 ? -0.773 2.264 -13.228 1.00 8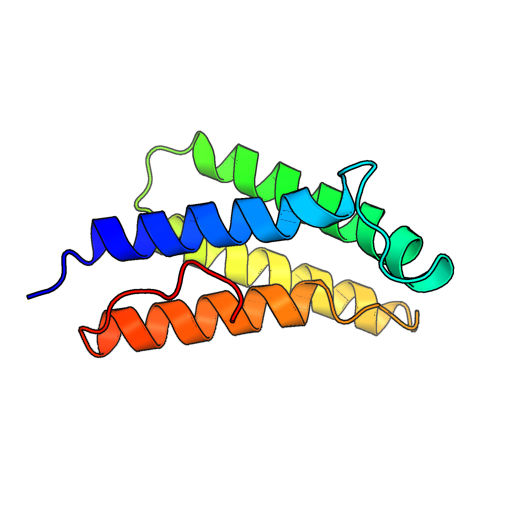8.00 86 PHE A N 1
ATOM 707 C CA . PHE A 1 86 ? -0.559 1.356 -12.107 1.00 88.00 86 PHE A CA 1
ATOM 708 C C . PHE A 1 86 ? -0.722 2.056 -10.750 1.00 88.00 86 PHE A C 1
ATOM 710 O O . PHE A 1 86 ? -1.482 1.592 -9.893 1.00 88.00 86 PHE A O 1
ATOM 717 N N . TYR A 1 87 ? -0.043 3.190 -10.552 1.00 91.12 87 TYR A N 1
ATOM 718 C CA . TYR A 1 87 ? -0.124 3.933 -9.294 1.00 91.12 87 TYR A CA 1
ATOM 719 C C . TYR A 1 87 ? -1.517 4.525 -9.086 1.00 91.12 87 TYR A C 1
ATOM 721 O O . TYR A 1 87 ? -2.077 4.400 -7.993 1.00 91.12 87 TYR A O 1
ATOM 729 N N . SER A 1 88 ? -2.114 5.107 -10.131 1.00 90.56 88 SER A N 1
ATOM 730 C CA . SER A 1 88 ? -3.460 5.688 -10.077 1.00 90.56 88 SER A CA 1
ATOM 731 C C . SER A 1 88 ? -4.544 4.664 -9.716 1.00 90.56 88 SER A C 1
ATOM 733 O O . SER A 1 88 ? -5.443 4.970 -8.921 1.00 90.56 88 SER A O 1
ATOM 735 N N . ASN A 1 89 ? -4.415 3.417 -10.176 1.00 90.12 89 ASN A N 1
ATOM 736 C CA . ASN A 1 89 ? -5.292 2.313 -9.788 1.00 90.12 89 ASN A CA 1
ATOM 737 C C . ASN A 1 89 ? -5.212 2.005 -8.281 1.00 90.12 89 ASN A C 1
ATOM 739 O O . ASN A 1 89 ? -6.245 1.876 -7.613 1.00 90.12 89 ASN A O 1
ATOM 743 N N . ILE A 1 90 ? -4.003 1.931 -7.712 1.00 92.19 90 ILE A N 1
ATOM 744 C CA . ILE A 1 90 ? -3.826 1.690 -6.269 1.00 92.19 90 ILE A CA 1
ATOM 745 C C . ILE A 1 90 ? -4.311 2.899 -5.453 1.00 92.19 90 ILE A C 1
ATOM 747 O O . ILE A 1 90 ? -5.003 2.719 -4.449 1.00 92.19 90 ILE A O 1
ATOM 751 N N . MET A 1 91 ? -4.024 4.129 -5.892 1.00 94.31 91 MET A N 1
ATOM 752 C CA . MET A 1 91 ? -4.519 5.351 -5.241 1.00 94.31 91 MET A CA 1
ATOM 753 C C . MET A 1 91 ? -6.048 5.394 -5.189 1.00 94.31 91 MET A C 1
ATOM 755 O O . MET A 1 91 ? -6.626 5.718 -4.149 1.00 94.31 91 MET A O 1
ATOM 759 N N . THR A 1 92 ? -6.707 5.023 -6.289 1.00 93.56 92 THR A N 1
ATOM 760 C CA . THR A 1 92 ? -8.171 4.947 -6.369 1.00 93.56 92 THR A CA 1
ATOM 761 C C . THR A 1 92 ? -8.723 3.964 -5.341 1.00 93.56 92 THR A C 1
ATOM 763 O O . THR A 1 92 ? -9.650 4.301 -4.602 1.00 93.56 92 THR A O 1
ATOM 766 N N . TYR A 1 93 ? -8.109 2.785 -5.215 1.00 92.50 93 TYR A N 1
ATOM 767 C CA . TYR A 1 93 ? -8.497 1.805 -4.203 1.00 92.50 93 TYR A CA 1
ATOM 768 C C . TYR A 1 93 ? -8.352 2.342 -2.770 1.00 92.50 93 TYR A C 1
ATOM 770 O O . TYR A 1 93 ? -9.268 2.188 -1.957 1.00 92.50 93 TYR A O 1
ATOM 778 N N . ILE A 1 94 ? -7.234 3.005 -2.456 1.00 94.38 94 ILE A N 1
ATOM 779 C CA . ILE A 1 94 ? -7.007 3.593 -1.127 1.00 94.38 94 ILE A CA 1
ATOM 780 C C . ILE A 1 94 ? -8.075 4.651 -0.822 1.00 94.38 94 ILE A C 1
ATOM 782 O O . ILE A 1 94 ? -8.646 4.643 0.268 1.00 94.38 94 ILE A O 1
ATOM 786 N N . ARG A 1 95 ? -8.391 5.531 -1.782 1.00 95.00 95 ARG A N 1
ATOM 787 C CA . ARG A 1 95 ? -9.430 6.564 -1.619 1.00 95.00 95 ARG A CA 1
ATOM 788 C C . ARG A 1 95 ? -10.809 5.970 -1.362 1.00 95.00 95 ARG A C 1
ATOM 790 O O . ARG A 1 95 ? -11.508 6.438 -0.467 1.00 95.00 95 ARG A O 1
ATOM 797 N N . ILE A 1 96 ? -11.193 4.951 -2.130 1.00 93.69 96 ILE A N 1
ATOM 798 C CA . ILE A 1 96 ? -12.475 4.263 -1.944 1.00 93.69 96 ILE A CA 1
ATOM 799 C C . ILE A 1 96 ? -12.518 3.604 -0.566 1.00 93.69 96 ILE A C 1
ATOM 801 O O . ILE A 1 96 ? -13.494 3.791 0.154 1.00 93.69 96 ILE A O 1
ATOM 805 N N . SER A 1 97 ? -11.447 2.909 -0.175 1.00 93.38 97 SER A N 1
ATOM 806 C CA . SER A 1 97 ? -11.363 2.230 1.123 1.00 93.38 97 SER A CA 1
ATOM 807 C C . SER A 1 97 ? -11.507 3.211 2.287 1.00 93.38 97 SER A C 1
ATOM 809 O O . SER A 1 97 ? -12.286 2.961 3.198 1.00 93.38 97 SER A O 1
ATOM 811 N N . LYS A 1 98 ? -10.816 4.358 2.240 1.00 93.75 98 LYS A N 1
ATOM 812 C CA . LYS A 1 98 ? -10.952 5.412 3.259 1.00 93.75 98 LYS A CA 1
ATOM 813 C C . LYS A 1 98 ? -12.385 5.926 3.361 1.00 93.75 98 LYS A C 1
ATOM 815 O O . LYS A 1 98 ? -12.943 5.951 4.449 1.00 93.75 98 LYS A O 1
ATOM 820 N N . ARG A 1 99 ? -13.007 6.239 2.218 1.00 94.44 99 ARG A N 1
ATOM 821 C CA . ARG A 1 99 ? -14.403 6.695 2.174 1.00 94.44 99 ARG A CA 1
ATOM 822 C C . ARG A 1 99 ? -15.363 5.660 2.768 1.00 94.44 99 ARG A C 1
ATOM 824 O O . ARG A 1 99 ? -16.281 6.038 3.482 1.00 94.44 99 ARG A O 1
ATOM 831 N N . GLN A 1 100 ? -15.160 4.374 2.477 1.00 93.12 100 GLN A N 1
ATOM 832 C CA . GLN A 1 100 ? -15.962 3.292 3.061 1.00 93.12 100 GLN A CA 1
ATOM 833 C C . GLN A 1 100 ? -15.823 3.270 4.585 1.00 93.12 100 GLN A C 1
ATOM 835 O O . GLN A 1 100 ? -16.830 3.293 5.285 1.00 93.12 100 GLN A O 1
ATOM 840 N N . ILE A 1 101 ? -14.592 3.332 5.098 1.00 93.56 101 ILE A N 1
ATOM 841 C CA . ILE A 1 101 ? -14.323 3.350 6.542 1.00 93.56 101 ILE A CA 1
ATOM 842 C C . ILE A 1 101 ? -14.979 4.558 7.220 1.00 93.56 101 ILE A C 1
ATOM 844 O O . ILE A 1 101 ? -15.607 4.406 8.268 1.00 93.56 101 ILE A O 1
ATOM 848 N N . ASP A 1 102 ? -14.875 5.744 6.620 1.00 92.12 102 ASP A N 1
ATOM 849 C CA . ASP A 1 102 ? -15.474 6.965 7.167 1.00 92.12 102 ASP A CA 1
ATOM 850 C C . ASP A 1 102 ? -17.010 6.908 7.176 1.00 92.12 102 ASP A C 1
ATOM 852 O O . ASP A 1 102 ? -17.635 7.383 8.122 1.00 92.12 102 ASP A O 1
ATOM 856 N N . ASN A 1 103 ? -17.615 6.243 6.188 1.00 93.31 103 ASN A N 1
ATOM 857 C CA . ASN A 1 103 ? -19.059 5.997 6.125 1.00 93.31 103 ASN A CA 1
ATOM 858 C C . ASN A 1 103 ? -19.534 4.843 7.029 1.00 93.31 103 ASN A C 1
ATOM 860 O O . ASN A 1 103 ? -20.732 4.577 7.110 1.00 93.31 103 ASN A O 1
ATOM 864 N N . GLY A 1 104 ? -18.624 4.131 7.700 1.00 91.19 104 GLY A N 1
ATOM 865 C CA . GLY A 1 104 ? -18.968 2.956 8.500 1.00 91.19 104 GLY A CA 1
ATOM 866 C C . GLY A 1 104 ? -19.233 1.686 7.679 1.00 91.19 104 GLY A C 1
ATOM 867 O O . GLY A 1 104 ? -19.853 0.751 8.186 1.00 91.19 104 GLY A O 1
ATOM 868 N N . GLU A 1 105 ? -18.769 1.639 6.430 1.00 91.50 105 GLU A N 1
ATOM 869 C CA . GLU A 1 105 ? -18.875 0.502 5.513 1.00 91.50 105 GLU A CA 1
ATOM 870 C C . GLU A 1 105 ? -17.599 -0.367 5.539 1.00 91.50 105 GLU A C 1
ATOM 872 O O . GLU A 1 105 ? -16.486 0.153 5.649 1.00 91.50 105 GLU A O 1
ATOM 877 N N . PRO A 1 106 ? -17.719 -1.701 5.408 1.00 89.88 106 PRO A N 1
ATOM 878 C CA . PRO A 1 106 ? -16.560 -2.587 5.341 1.00 89.88 106 PRO A CA 1
ATOM 879 C C . PRO A 1 106 ? -15.772 -2.399 4.038 1.00 89.88 106 PRO A C 1
ATOM 881 O O . PRO A 1 106 ? -16.351 -2.210 2.964 1.00 89.88 106 PRO A O 1
ATOM 884 N N . VAL A 1 107 ? -14.444 -2.532 4.108 1.00 89.56 107 VAL A N 1
ATOM 885 C CA . VAL A 1 107 ? -13.580 -2.397 2.930 1.00 89.56 107 VAL A CA 1
ATOM 886 C C . VAL A 1 107 ? -13.724 -3.611 2.017 1.00 89.56 107 VAL A C 1
ATOM 888 O O . VAL A 1 107 ? -13.654 -4.769 2.445 1.00 89.56 107 VAL A O 1
ATOM 891 N N . GLN A 1 108 ? -13.857 -3.363 0.715 1.00 81.12 108 GLN A N 1
ATOM 892 C CA . GLN A 1 108 ? -13.931 -4.443 -0.262 1.00 81.12 108 GLN A CA 1
ATOM 893 C C . GLN A 1 108 ? -12.552 -5.077 -0.518 1.00 81.12 108 GLN A C 1
ATOM 895 O O . GLN A 1 108 ? -11.716 -4.536 -1.230 1.00 81.12 108 GLN A O 1
ATOM 900 N N . THR A 1 109 ? -12.339 -6.290 -0.001 1.00 75.88 109 THR A N 1
ATOM 901 C CA . THR A 1 109 ? -11.058 -7.027 -0.098 1.00 75.88 109 THR A CA 1
ATOM 902 C C . THR A 1 109 ? -11.003 -8.080 -1.217 1.00 75.88 109 THR A C 1
ATOM 904 O O . THR A 1 109 ? -10.078 -8.903 -1.270 1.00 75.88 109 THR A O 1
ATOM 907 N N . ARG A 1 110 ? -11.986 -8.086 -2.129 1.00 64.44 110 ARG A N 1
ATOM 908 C CA . ARG A 1 110 ? -12.060 -8.993 -3.290 1.00 64.44 110 ARG A CA 1
ATOM 909 C C . ARG A 1 110 ? -12.345 -8.205 -4.574 1.00 64.44 110 ARG A C 1
ATOM 911 O O . ARG A 1 110 ? -13.182 -7.302 -4.569 1.00 64.44 110 ARG A O 1
ATOM 918 N N . ARG A 1 111 ? -11.673 -8.572 -5.675 1.00 55.03 111 ARG A N 1
ATOM 919 C CA . ARG A 1 111 ? -12.099 -8.165 -7.026 1.00 55.03 111 ARG A CA 1
ATOM 920 C C . ARG A 1 111 ? -13.489 -8.768 -7.272 1.00 55.03 111 ARG A C 1
ATOM 922 O O . ARG A 1 111 ? -13.672 -9.949 -6.979 1.00 55.03 111 ARG A O 1
ATOM 929 N N . ARG A 1 112 ? -14.445 -7.944 -7.705 1.00 48.69 112 ARG A N 1
ATOM 930 C CA . ARG A 1 112 ? -15.685 -8.432 -8.324 1.00 48.69 112 ARG A CA 1
ATOM 931 C C . ARG A 1 112 ? -15.383 -8.858 -9.751 1.00 48.69 112 ARG A C 1
ATOM 933 O O . ARG A 1 112 ? -14.482 -8.224 -10.346 1.00 48.69 112 ARG A O 1
#

Foldseek 3Di:
DDDLLVQLVLLLVLLLVLLCQLVDPPNCPDPVQSVLSVVVSVVLNVLSVVLVPDPDGSVVSLVVSLVVLVVVVVVVVVVVDPHNCSSVVSNVLSVVSVVCSVVVHHRDSDDD

Solvent-accessible surface area (backbone atoms only — not comparable to full-atom values): 6357 Å² total; per-residue (Å²): 134,68,61,58,68,61,39,30,41,48,47,47,54,40,52,44,50,60,25,44,45,46,72,39,94,83,47,76,53,58,77,70,59,32,58,63,40,31,60,60,21,49,56,51,32,54,52,50,51,61,49,66,76,46,98,64,57,45,59,56,46,48,52,53,51,45,54,52,35,53,52,52,45,51,54,44,60,74,66,72,56,91,72,82,58,62,45,59,53,53,46,51,51,53,53,51,34,50,53,27,49,75,72,61,40,82,52,84,80,64,87,129

pLDDT: mean 87.23, std 11.46, range [48.69, 97.62]

=== Feature glossary ===
Key to the feature types in this record:

— What the protein is —

Primary structure: the covalent order of the twenty standard amino acids along the backbone. Two proteins with the same sequence will (almost always) fold to the same structure; two with 30% identity often share a fold but not the details.

Database cross-references. InterPro integrates a dozen domain/family signature databases into unified entries with residue-range hits. GO terms attach function/process/location labels with evidence codes. CATH codes position the fold in a four-level structural taxonomy. Organism is the NCBI-taxonomy species name.

— Where its atoms are —

The mmCIF block holds the 3D Cartesian coordinates of each backbone atom (N, Cα, C, O) in ångströms. mmCIF is the PDB's canonical archive format — a tagged-loop text representation of the atomic model.

Six rendered views show the 3D structure from the faces of a cube — i.e. along ±x, ±y, ±z. Rendering representation is drawn randomly per protein from cartoon (secondary-structure ribbons), sticks (backbone bonds), or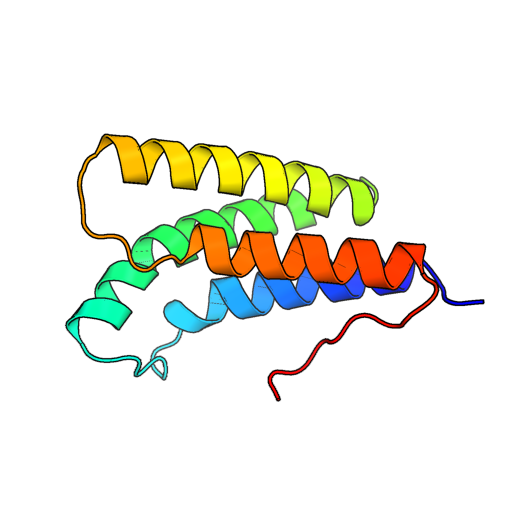 molecular surface; coloring is either N→C rainbow (blue at the N-terminus through red at the C-terminus) or one color per chain.

— Local backbone conformation —

DSSP 8-state secondary structure assigns each residue one of H (α-helix), G (3₁₀-helix), I (π-helix), E (extended β-strand), B (isolated β-bridge), T (hydrogen-bonded turn), S (bend), or '-' (coil). The assignment is computed from backbone hydrogen-bond geometry via the Kabsch–Sander algorithm.

P-SEA three-state annotation labels each residue as helix, strand, or coil based purely on the geometry of the Cα trace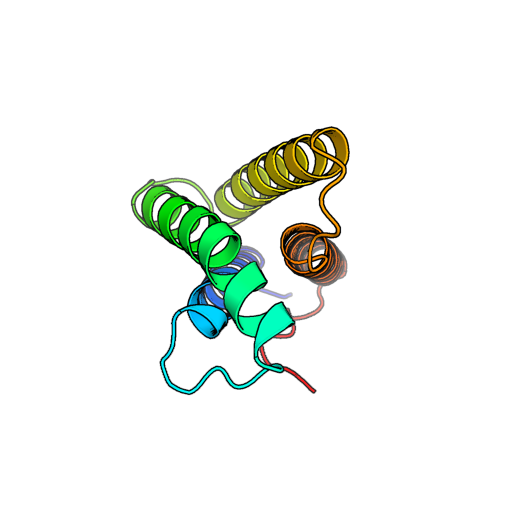. It serves as a fallback when the full backbone (and thus DSSP) is unavailable.

The φ/ψ torsion pair specifies the backbone conformation at each residue. φ rotates about the N–Cα bond, ψ about the Cα–C bond. Steric clashes forbid most of the (φ, ψ) plane — the allowed regions (α-helix basin, β-sheet basin, left-handed helix) are the Ramachandran-allowed regions.

— Global shape and packing —

The geometric summary reports three shape descriptors. Rg (radius of gyration) measures how spread out the Cα atoms are about their centre of mass; compact globular proteins have small Rg, elongated or unfolded ones large. Cα contacts (<8 Å, |i−j|>4) count long-range residue pairs in spatial proximity — high for tightly packed folds, near zero for rods or random coil. The bounding-box extents give the protein's footprint along x, y, z in Å.

Accessible surface area quantifies burial. A residue with SASA near zero is packed into the hydrophobic core; one with SASA >100 Å² sits on the surface. Computed here via the Shrake–Rupley numerical algorithm with a 1.4 Å probe.

Plot images: a contact map (which residues are close in 3D, as an N×N binary image), a Ramachandran scatter (backbone torsion angles, revealing secondary-structure composition at a glance), and — for AlphaFold structures — a PAE heatmap (pairwise prediction confidence).

— Structural neighborhood —

The Foldseek 3Di string encodes local tertiary geometry as a 20-letter alphabet — one character per residue — derived from the relative positions of nearby Cα atoms. Unlike the amino-acid sequence, 3Di is a direct function of the 3D structure, so two proteins with the same fold have similar 3Di strings even at low sequence identity.

Nearest PDB neighbors are the top structural matches found by Foldseek when searching this structure against the entire Protein Data Bank. Each hit reports a TM-score (0 to 1; >0.5 almost always implies the same fold) and an E-value. These are *structural* homologs — they may share no detectable sequence similarity.

— Confidence and disorder —

For AlphaFold models, the B-factor field carries pLDDT — the model's own estimate of local accuracy on a 0–100 scale. Regions with pLDDT<50 should be treated as essentially unmodeled; they often correspond to intrinsically disordered segments.

B-factor (Debye–Waller factor) reflects atomic displacement in the crystal lattice. It is an experimental observable (units Å²), not a prediction; low values mean the atom is pinned down, high values mean it moves or is heterogeneous across the crystal.

Predicted aligned error is AlphaFold's pairwise confidence. Unlike pLDDT (per-residue), PAE is per-residue-pair and captures whether two parts of the structure are correctly placed relative to each other. Units are ångströms of expected positional error.